Protein AF-A0A2N9MZT8-F1 (afdb_monomer_lite)

Radius of gyration: 20.24 Å; chains: 1; bounding box: 40×49×52 Å

Structure (mmCIF, N/CA/C/O backbone):
data_AF-A0A2N9MZT8-F1
#
_entry.id   AF-A0A2N9MZT8-F1
#
loop_
_atom_site.group_PDB
_atom_site.id
_atom_site.type_symbol
_atom_site.label_atom_id
_atom_site.label_alt_id
_atom_site.label_comp_id
_atom_site.label_asym_id
_atom_site.label_entity_id
_atom_site.label_seq_id
_atom_site.pdbx_PDB_ins_code
_atom_site.Cartn_x
_atom_site.Cartn_y
_atom_site.Cartn_z
_atom_site.occupancy
_atom_site.B_iso_or_equiv
_atom_site.auth_seq_id
_atom_site.auth_comp_id
_atom_site.auth_asym_id
_atom_site.auth_atom_id
_atom_site.pdbx_PDB_model_num
ATOM 1 N N . MET A 1 1 ? 9.333 13.976 14.863 1.00 65.81 1 MET A N 1
ATOM 2 C CA . MET A 1 1 ? 8.104 13.699 15.646 1.00 65.81 1 MET A CA 1
ATOM 3 C C . MET A 1 1 ? 6.977 13.109 14.802 1.00 65.81 1 MET A C 1
ATOM 5 O O . MET A 1 1 ? 6.378 12.134 15.233 1.00 65.81 1 MET A O 1
ATOM 9 N N . THR A 1 2 ? 6.711 13.620 13.595 1.00 80.38 2 THR A N 1
ATOM 10 C CA . THR A 1 2 ? 5.653 13.103 12.700 1.00 80.38 2 THR A CA 1
ATOM 11 C C . THR A 1 2 ? 5.799 11.613 12.357 1.00 80.38 2 THR A C 1
AT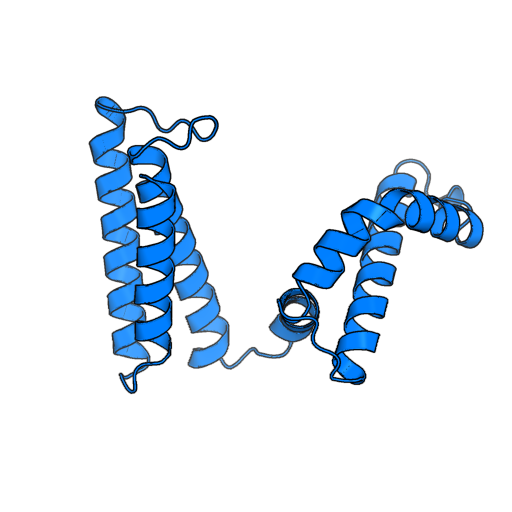OM 13 O O . THR A 1 2 ? 4.814 10.885 12.421 1.00 80.38 2 THR A O 1
ATOM 16 N N . SER A 1 3 ? 7.021 11.119 12.127 1.00 79.56 3 SER A N 1
ATOM 17 C CA . SER A 1 3 ? 7.276 9.692 11.848 1.00 79.56 3 SER A CA 1
ATOM 18 C C . SER A 1 3 ? 6.971 8.751 13.025 1.00 79.56 3 SER A C 1
ATOM 20 O O . SER A 1 3 ? 6.583 7.602 12.825 1.00 79.56 3 SER A O 1
ATOM 22 N N . THR A 1 4 ? 7.116 9.218 14.269 1.00 85.12 4 THR A N 1
ATOM 23 C CA . THR A 1 4 ? 6.782 8.419 15.461 1.00 85.12 4 THR A CA 1
ATOM 24 C C . THR A 1 4 ? 5.269 8.255 15.576 1.00 85.12 4 THR A C 1
ATOM 26 O O . THR A 1 4 ? 4.780 7.168 15.870 1.00 85.12 4 THR A O 1
ATOM 29 N N . VAL A 1 5 ? 4.525 9.324 15.275 1.00 84.56 5 VAL A N 1
ATOM 30 C CA . VAL A 1 5 ? 3.058 9.337 15.300 1.00 84.56 5 VAL A CA 1
ATOM 31 C C . VAL A 1 5 ? 2.486 8.382 14.253 1.00 84.56 5 VAL A C 1
ATOM 33 O O . VAL A 1 5 ? 1.640 7.557 14.588 1.00 84.56 5 VAL A O 1
ATOM 36 N N . THR A 1 6 ? 2.979 8.414 13.011 1.00 84.06 6 THR A N 1
ATOM 37 C CA . THR A 1 6 ? 2.520 7.479 11.965 1.00 84.06 6 THR A CA 1
ATOM 38 C C . THR A 1 6 ? 2.841 6.029 12.300 1.00 84.06 6 THR A C 1
ATOM 40 O O . THR A 1 6 ? 2.009 5.150 12.074 1.00 84.06 6 THR A O 1
ATOM 43 N N . THR A 1 7 ? 4.011 5.774 12.890 1.00 87.69 7 THR A N 1
ATOM 44 C CA . THR A 1 7 ? 4.391 4.431 13.348 1.00 87.69 7 THR A CA 1
ATOM 45 C C . THR A 1 7 ? 3.444 3.933 14.440 1.00 87.69 7 THR A C 1
ATOM 47 O O . THR A 1 7 ? 2.950 2.809 14.359 1.00 87.69 7 THR A O 1
ATOM 50 N N . LEU A 1 8 ? 3.122 4.778 15.425 1.00 88.81 8 LEU A N 1
ATOM 51 C CA . LEU A 1 8 ? 2.171 4.443 16.489 1.00 88.81 8 LEU A CA 1
ATOM 52 C C . LEU A 1 8 ? 0.769 4.164 15.941 1.00 88.81 8 LEU A C 1
ATOM 54 O O . LEU A 1 8 ? 0.177 3.146 16.299 1.00 88.81 8 LEU A O 1
ATOM 58 N N . PHE A 1 9 ? 0.267 4.999 15.026 1.00 87.00 9 PHE A N 1
ATOM 59 C CA . PHE A 1 9 ? -1.009 4.748 14.349 1.00 87.00 9 PHE A CA 1
ATOM 60 C C . PHE A 1 9 ? -1.015 3.403 13.617 1.00 87.00 9 PHE A C 1
ATOM 62 O O . PHE A 1 9 ? -1.990 2.654 13.723 1.00 87.00 9 PHE A O 1
ATOM 69 N N . GLY A 1 10 ? 0.077 3.061 12.930 1.00 88.25 10 GLY A N 1
ATOM 70 C CA . GLY A 1 10 ? 0.244 1.758 12.286 1.00 88.25 10 GLY A CA 1
ATOM 71 C C . GLY A 1 10 ? 0.178 0.600 13.284 1.00 88.25 10 GLY A C 1
ATOM 72 O O . GLY A 1 10 ? -0.582 -0.348 13.078 1.00 88.25 10 GLY A O 1
ATOM 73 N N . VAL A 1 11 ? 0.903 0.697 14.403 1.00 90.19 11 VAL A N 1
ATOM 74 C CA . VAL A 1 11 ? 0.911 -0.332 15.458 1.00 90.19 11 VAL A CA 1
ATOM 75 C C . VAL A 1 11 ? -0.468 -0.489 16.100 1.00 90.19 11 VAL A C 1
ATOM 77 O O . VAL A 1 11 ? -0.938 -1.616 16.263 1.00 90.19 11 VAL A O 1
ATOM 80 N N . TRP A 1 12 ? -1.143 0.607 16.447 1.00 89.75 12 TRP A N 1
ATOM 81 C CA . TRP A 1 12 ? -2.483 0.559 17.039 1.00 89.75 12 TRP A CA 1
ATOM 82 C C . TRP A 1 12 ? -3.506 -0.048 16.088 1.00 89.75 12 TRP A C 1
ATOM 84 O O . TRP A 1 12 ? -4.286 -0.910 16.493 1.00 89.75 12 TRP A O 1
ATOM 94 N N . THR A 1 13 ? -3.458 0.336 14.815 1.00 89.44 13 THR A N 1
ATOM 95 C CA . THR A 1 13 ? -4.352 -0.219 13.797 1.00 89.44 13 THR A CA 1
ATOM 96 C C . THR A 1 13 ? -4.070 -1.707 13.579 1.00 89.44 13 THR A C 1
ATOM 98 O O . THR A 1 13 ? -4.999 -2.511 13.547 1.00 89.44 13 THR A O 1
ATOM 101 N 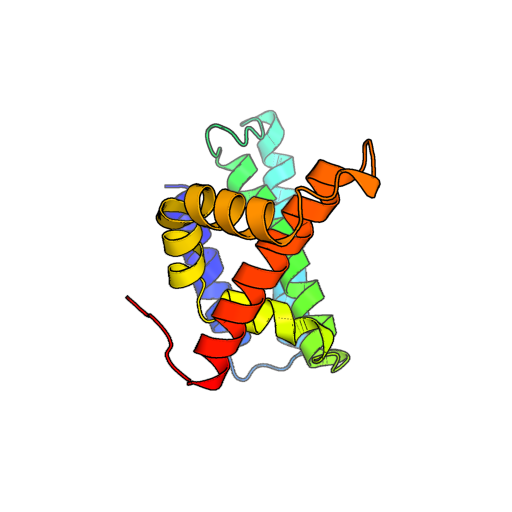N . GLY A 1 14 ? -2.798 -2.113 13.534 1.00 87.81 14 GLY A N 1
ATOM 102 C CA . GLY A 1 14 ? -2.408 -3.523 13.457 1.00 87.81 14 GLY A CA 1
ATOM 103 C C . GLY A 1 14 ? -2.898 -4.344 14.654 1.00 87.81 14 GLY A C 1
ATOM 104 O O . GLY A 1 14 ? -3.467 -5.421 14.469 1.00 87.81 14 GLY A O 1
ATOM 105 N N . ARG A 1 15 ? -2.764 -3.816 15.878 1.00 90.50 15 ARG A N 1
ATOM 106 C CA . ARG A 1 15 ? -3.305 -4.450 17.095 1.00 90.50 15 ARG A CA 1
ATOM 107 C C . ARG A 1 15 ? -4.827 -4.571 17.047 1.00 90.50 15 ARG A C 1
ATOM 109 O O . ARG A 1 15 ? -5.365 -5.611 17.420 1.00 90.50 15 ARG A O 1
ATOM 116 N N . LEU A 1 16 ? -5.524 -3.551 16.545 1.00 89.94 16 LEU A N 1
ATOM 117 C CA . LEU A 1 16 ? -6.973 -3.596 16.354 1.00 89.94 16 LEU A CA 1
ATOM 118 C C . LEU A 1 16 ? -7.377 -4.695 15.359 1.00 89.94 16 LEU A C 1
ATOM 120 O O . LEU A 1 16 ? -8.319 -5.439 15.638 1.00 89.94 16 LEU A O 1
ATOM 124 N N . LEU A 1 17 ? -6.657 -4.853 14.243 1.00 87.56 17 LEU A N 1
ATOM 125 C CA . LEU A 1 17 ? -6.918 -5.933 13.282 1.00 87.56 17 LEU A CA 1
ATOM 126 C C . LEU A 1 17 ? -6.672 -7.325 13.882 1.00 87.56 17 LEU A C 1
ATOM 128 O O . LEU A 1 17 ? -7.451 -8.236 13.600 1.00 87.56 17 LEU A O 1
ATOM 132 N N . GLN A 1 18 ? -5.649 -7.484 14.724 1.00 87.62 18 GLN A N 1
ATOM 133 C CA . GLN A 1 18 ? -5.325 -8.753 15.395 1.00 87.62 18 GLN A CA 1
ATOM 134 C C . GLN A 1 18 ? -6.248 -9.076 16.578 1.00 87.62 18 GLN A C 1
ATOM 136 O O . GLN A 1 18 ? -6.321 -10.225 17.005 1.00 87.62 18 GLN A O 1
ATOM 141 N N . SER A 1 19 ? -6.965 -8.085 17.111 1.00 89.25 19 SER A N 1
ATOM 142 C CA . SER A 1 19 ? -7.859 -8.286 18.252 1.00 89.25 19 SER A CA 1
ATOM 143 C C . SER A 1 19 ? -8.995 -9.280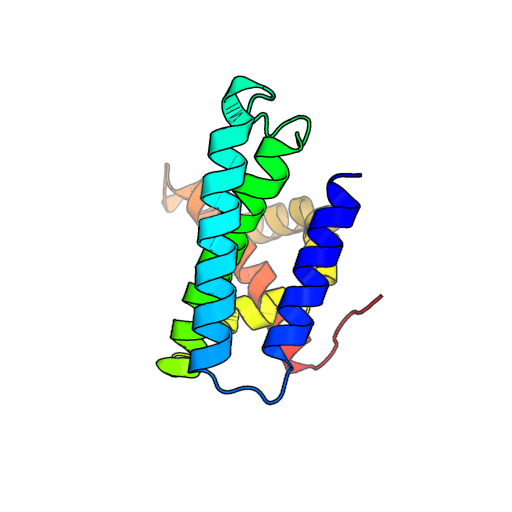 17.940 1.00 89.25 19 SER A C 1
ATOM 145 O O . SER A 1 19 ? -9.438 -9.371 16.789 1.00 89.25 19 SER A O 1
ATOM 147 N N . PRO A 1 20 ? -9.547 -9.976 18.950 1.00 86.31 20 PRO A N 1
ATOM 148 C CA . PRO A 1 20 ? -10.663 -10.913 18.772 1.00 86.31 20 PRO A CA 1
ATOM 149 C C . PRO A 1 20 ? -12.016 -10.221 18.512 1.00 86.31 20 PRO A C 1
ATOM 151 O O . PRO A 1 20 ? -13.060 -10.865 18.525 1.00 86.31 20 PRO A O 1
ATOM 154 N N . GLN A 1 21 ? -12.023 -8.903 18.286 1.00 89.75 21 GLN A N 1
ATOM 155 C CA . GLN A 1 21 ? -13.235 -8.122 18.052 1.00 89.75 21 GLN A CA 1
ATOM 156 C C . GLN A 1 21 ? -13.933 -8.507 16.740 1.00 89.75 21 GLN A C 1
ATOM 158 O O . GLN A 1 21 ? -13.308 -8.973 15.782 1.00 89.75 21 GLN A O 1
ATOM 163 N N . SER A 1 22 ? -15.241 -8.247 16.671 1.00 90.44 22 SER A N 1
ATOM 164 C CA . SER A 1 22 ? -16.037 -8.539 15.477 1.00 90.44 22 SER A CA 1
ATOM 165 C C . SER A 1 22 ? -15.559 -7.736 14.259 1.00 90.44 22 SER A C 1
ATOM 167 O O . SER A 1 22 ? -15.091 -6.598 14.372 1.00 90.44 22 SER A O 1
ATOM 169 N N . ARG A 1 23 ? -15.711 -8.313 13.058 1.00 88.06 23 ARG A N 1
ATOM 170 C CA . ARG A 1 23 ? -15.331 -7.657 11.791 1.00 88.06 23 ARG A CA 1
ATOM 171 C C . ARG A 1 23 ? -16.015 -6.294 11.629 1.00 88.06 23 ARG A C 1
ATOM 173 O O . ARG A 1 23 ? -15.369 -5.324 11.243 1.00 88.06 23 ARG A O 1
ATOM 180 N N . GLY A 1 24 ? -17.297 -6.205 11.996 1.00 88.25 24 GLY A N 1
ATOM 181 C CA . GLY A 1 24 ? -18.068 -4.960 11.949 1.00 88.25 24 GLY A CA 1
ATOM 182 C C . GLY A 1 24 ? -17.545 -3.887 12.908 1.00 88.25 24 GLY A C 1
ATOM 183 O O . GLY A 1 24 ? -17.481 -2.717 12.532 1.00 88.25 24 GLY A O 1
ATOM 184 N N . TYR A 1 25 ? -17.109 -4.272 14.113 1.00 90.62 25 TYR A N 1
ATOM 185 C CA . TYR A 1 25 ? -16.494 -3.336 15.057 1.00 90.62 25 TYR A CA 1
ATOM 186 C C . TYR A 1 25 ? -15.177 -2.775 14.509 1.00 90.62 25 TYR A C 1
ATOM 188 O O . TYR A 1 25 ? -14.999 -1.558 14.474 1.00 90.62 25 TYR A O 1
ATOM 196 N N . LYS A 1 26 ? -14.296 -3.642 13.989 1.00 91.25 26 LYS A N 1
ATOM 197 C CA . LYS A 1 26 ? -13.021 -3.230 13.373 1.00 91.25 26 LYS A CA 1
ATOM 198 C C . LYS A 1 26 ? -13.244 -2.224 12.243 1.00 91.25 26 LYS A C 1
ATOM 200 O O . LYS A 1 26 ? -12.615 -1.170 12.230 1.00 91.25 26 LYS A O 1
ATOM 205 N N . MET A 1 27 ? -14.186 -2.510 11.343 1.00 90.75 27 MET A N 1
ATOM 206 C CA . MET A 1 27 ? -14.519 -1.612 10.235 1.00 90.75 27 MET A CA 1
ATOM 207 C C . MET A 1 27 ? -15.024 -0.248 10.708 1.00 90.75 27 MET A C 1
ATOM 209 O O . MET A 1 27 ? -14.598 0.773 10.174 1.00 90.75 27 MET A O 1
ATOM 213 N N . ARG A 1 28 ? -15.909 -0.218 11.713 1.00 91.94 28 ARG A N 1
ATOM 214 C CA . ARG A 1 28 ? -16.426 1.042 12.265 1.00 91.94 28 ARG A CA 1
ATOM 215 C C . ARG A 1 28 ? -15.314 1.876 12.883 1.00 91.94 28 ARG A C 1
ATOM 217 O O . ARG A 1 28 ? -15.223 3.059 12.580 1.00 91.94 28 ARG A O 1
ATOM 224 N N . VAL A 1 29 ? -14.456 1.268 13.700 1.00 92.75 29 VAL A N 1
ATOM 225 C CA . VAL A 1 29 ? -13.357 1.989 14.355 1.00 92.75 29 VAL A CA 1
ATOM 226 C C . VAL A 1 29 ? -12.376 2.549 13.325 1.00 92.75 29 VAL A C 1
ATOM 228 O O . VAL A 1 29 ? -12.029 3.721 13.422 1.00 92.75 29 VAL A O 1
ATOM 231 N N . ILE A 1 30 ? -11.981 1.760 12.316 1.00 92.44 30 ILE A N 1
ATOM 232 C CA . ILE A 1 30 ? -11.081 2.225 11.244 1.00 92.44 30 ILE A CA 1
ATOM 233 C C . ILE A 1 30 ? -11.750 3.321 10.402 1.00 92.44 30 ILE A C 1
ATOM 235 O O . ILE A 1 30 ? -11.108 4.307 10.063 1.00 92.44 30 ILE A O 1
ATOM 239 N N . GLY A 1 31 ? -13.036 3.182 10.072 1.00 92.31 31 GLY A N 1
ATOM 240 C CA . GLY A 1 31 ? -13.763 4.187 9.293 1.00 92.31 31 GLY A CA 1
ATOM 241 C C . GLY A 1 31 ? -13.915 5.517 10.030 1.00 92.31 31 GLY A C 1
ATOM 242 O O . GLY A 1 31 ? -13.639 6.571 9.460 1.00 92.31 31 GLY A O 1
ATOM 243 N N . ILE A 1 32 ? -14.296 5.474 11.310 1.00 93.31 32 ILE A N 1
ATOM 244 C CA . ILE A 1 32 ? -14.432 6.674 12.147 1.00 93.31 32 ILE A CA 1
ATOM 245 C C . ILE A 1 32 ? -13.070 7.347 12.332 1.00 93.31 32 ILE A C 1
ATOM 247 O O . ILE A 1 32 ? -12.972 8.561 12.162 1.00 93.31 32 ILE A O 1
ATOM 251 N N . SER A 1 33 ? -12.015 6.582 12.634 1.00 92.06 33 SER A N 1
ATOM 252 C CA . SER A 1 33 ? -10.673 7.147 12.800 1.00 92.06 33 SER A CA 1
ATOM 253 C C . SER A 1 33 ? -10.134 7.738 11.497 1.00 92.06 33 SER A C 1
ATOM 255 O O . SER A 1 33 ? -9.540 8.813 11.524 1.00 92.06 33 SER A O 1
ATOM 257 N N . ALA A 1 34 ? -10.409 7.112 10.349 1.00 91.88 34 ALA A N 1
ATOM 258 C CA .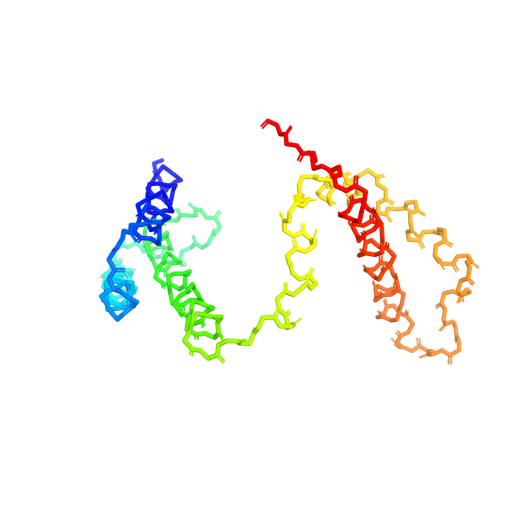 ALA A 1 34 ? -10.022 7.633 9.045 1.00 91.88 34 ALA A CA 1
ATOM 259 C C . ALA A 1 34 ? -10.677 8.989 8.742 1.00 91.88 34 ALA A C 1
ATOM 261 O O . ALA A 1 34 ? -9.984 9.942 8.381 1.00 91.88 34 ALA A O 1
ATOM 262 N N . ILE A 1 35 ? -11.996 9.094 8.938 1.00 93.56 35 ILE A N 1
ATOM 263 C CA . ILE A 1 35 ? -12.742 10.344 8.733 1.00 93.56 35 ILE A CA 1
ATOM 264 C C . ILE A 1 35 ? -12.267 11.411 9.721 1.00 93.56 35 ILE A C 1
ATOM 266 O O . ILE A 1 35 ? -12.007 12.541 9.312 1.00 93.56 35 ILE A O 1
ATOM 270 N N . ALA A 1 36 ? -12.084 11.056 10.996 1.00 92.56 36 ALA A N 1
ATOM 271 C CA . ALA A 1 36 ? -11.575 11.978 12.007 1.00 92.56 36 ALA A CA 1
ATOM 272 C C . ALA A 1 36 ? -10.195 12.534 11.619 1.00 92.56 36 ALA A C 1
ATOM 274 O O . ALA A 1 36 ? -9.993 13.746 11.661 1.00 92.56 36 ALA A O 1
ATOM 275 N N . CYS A 1 37 ? -9.267 11.686 11.164 1.00 90.00 37 CYS A N 1
ATOM 276 C CA . CYS A 1 37 ? -7.960 12.128 10.679 1.00 90.00 37 CYS A CA 1
ATOM 277 C C . CYS A 1 37 ? -8.069 13.033 9.442 1.00 90.00 37 CYS A C 1
ATOM 279 O O . CYS A 1 37 ? -7.374 14.043 9.371 1.00 90.00 37 CYS A O 1
ATOM 281 N N . LEU A 1 38 ? -8.945 12.734 8.481 1.00 90.69 38 LEU A N 1
ATOM 282 C CA . LEU A 1 38 ? -9.123 13.594 7.304 1.00 90.69 38 LEU A CA 1
ATOM 283 C C . LEU A 1 38 ? -9.671 14.974 7.674 1.00 90.69 38 LEU A C 1
ATOM 285 O O . LEU A 1 38 ? -9.129 15.984 7.227 1.00 90.69 38 LEU A O 1
ATOM 289 N N . VAL A 1 39 ? -10.701 15.018 8.521 1.00 91.38 39 VAL A N 1
ATOM 290 C CA . VAL A 1 39 ? -11.325 16.265 8.979 1.00 91.38 39 VAL A CA 1
ATOM 291 C C . VAL A 1 39 ? -10.325 17.094 9.779 1.00 91.38 39 VAL A C 1
ATOM 293 O O . VAL A 1 39 ? -10.121 18.264 9.472 1.00 91.38 39 VAL A O 1
ATOM 296 N N . VAL A 1 40 ? -9.635 16.490 10.750 1.00 88.69 40 VAL A N 1
ATOM 297 C CA . VAL A 1 40 ? -8.625 17.187 11.561 1.00 88.69 40 VAL A CA 1
ATOM 298 C C . VAL A 1 40 ? -7.458 17.666 10.694 1.00 88.69 40 VAL A C 1
ATOM 300 O O . VAL A 1 40 ? -7.033 18.811 10.820 1.00 88.69 40 VAL A O 1
ATOM 303 N N . GLY A 1 41 ? -6.967 16.839 9.767 1.00 85.06 41 GLY A N 1
ATOM 304 C CA . GLY A 1 41 ? -5.902 17.227 8.840 1.00 85.06 41 GLY A CA 1
ATOM 305 C C . GLY A 1 41 ? -6.293 18.407 7.944 1.00 85.06 41 GLY A C 1
ATOM 306 O O . GLY A 1 41 ? -5.467 19.284 7.693 1.00 85.06 41 GLY A O 1
ATOM 307 N N . PHE A 1 42 ? -7.556 18.463 7.516 1.00 85.44 42 PHE A N 1
ATOM 308 C CA . PHE A 1 42 ? -8.093 19.572 6.731 1.00 85.44 42 PHE A CA 1
ATOM 309 C C . PHE A 1 42 ? -8.321 20.835 7.575 1.00 85.44 42 PHE A C 1
ATOM 311 O O . PHE A 1 42 ? -7.992 21.928 7.128 1.00 85.44 42 PHE A O 1
ATOM 318 N N . LEU A 1 43 ? -8.803 20.710 8.815 1.00 87.25 43 LEU A N 1
ATOM 319 C CA . LEU A 1 43 ? -8.991 21.851 9.722 1.00 87.25 43 LEU A CA 1
ATOM 320 C C . LEU A 1 43 ? -7.672 22.517 10.132 1.00 87.25 43 LEU A C 1
ATOM 322 O O . LEU A 1 43 ? -7.662 23.712 10.403 1.00 87.25 43 LEU A O 1
ATOM 326 N N . ILE A 1 44 ? -6.569 21.765 10.182 1.00 84.81 44 ILE A N 1
ATOM 327 C CA . ILE A 1 44 ? -5.238 22.300 10.518 1.00 84.81 44 ILE A CA 1
ATOM 328 C C . ILE A 1 44 ? -4.559 22.929 9.282 1.00 84.81 44 ILE A C 1
ATOM 330 O O . ILE A 1 44 ? -3.626 23.719 9.430 1.00 84.81 44 ILE A O 1
ATOM 334 N N . HIS A 1 45 ? -5.060 22.670 8.064 1.00 81.12 45 HIS A N 1
ATOM 335 C CA . HIS A 1 45 ? -4.533 23.239 6.814 1.00 81.12 45 HIS A CA 1
ATOM 336 C C . HIS A 1 45 ? -4.317 24.770 6.837 1.00 81.12 45 HIS A C 1
ATOM 338 O O . HIS A 1 45 ? -3.274 25.205 6.348 1.00 81.12 45 HIS A O 1
ATOM 344 N N . PRO A 1 46 ? -5.219 25.600 7.406 1.00 79.19 46 PRO A N 1
ATOM 345 C CA . PRO A 1 46 ? -5.041 27.053 7.452 1.00 79.19 46 PRO A CA 1
ATOM 346 C C . PRO A 1 46 ? -3.852 27.505 8.311 1.00 79.19 46 PRO A C 1
ATOM 348 O O . PRO A 1 46 ? -3.251 28.532 8.020 1.00 79.19 46 PRO A O 1
ATOM 351 N N . TRP A 1 47 ? -3.502 26.746 9.356 1.00 81.19 47 TRP A N 1
ATOM 352 C CA . TRP A 1 47 ? -2.372 27.057 10.242 1.00 81.19 47 TRP A CA 1
ATOM 353 C C . TRP A 1 47 ? -1.062 26.443 9.765 1.00 81.19 47 TRP A C 1
ATOM 355 O O . TRP A 1 47 ? 0.010 27.011 9.969 1.00 81.19 47 TRP A O 1
ATOM 365 N N . ASN A 1 48 ? -1.133 25.257 9.166 1.00 80.00 48 ASN A N 1
ATOM 366 C CA . ASN A 1 48 ? 0.030 24.551 8.668 1.00 80.00 48 ASN A CA 1
ATOM 367 C C . ASN A 1 48 ? -0.305 23.927 7.304 1.00 80.00 48 ASN A C 1
ATOM 369 O O . ASN A 1 48 ? -1.083 22.964 7.255 1.00 80.00 48 ASN A O 1
ATOM 373 N N . PRO A 1 49 ? 0.270 24.453 6.206 1.00 81.31 49 PRO A N 1
ATOM 374 C CA . PRO A 1 49 ? -0.051 23.992 4.867 1.00 81.31 49 PRO A CA 1
ATOM 375 C C . PRO A 1 49 ? 0.327 22.520 4.684 1.00 81.31 49 PRO A C 1
ATOM 377 O O . PRO A 1 49 ? 1.313 22.002 5.223 1.00 81.31 49 PRO A O 1
ATOM 380 N N . ILE A 1 50 ? -0.475 21.820 3.885 1.00 81.06 50 ILE A N 1
ATOM 381 C CA . ILE A 1 50 ? -0.247 20.409 3.571 1.00 81.06 50 ILE A CA 1
ATOM 382 C C . ILE A 1 50 ? 0.897 20.327 2.553 1.00 81.06 50 ILE A C 1
ATOM 384 O O . ILE A 1 50 ? 0.694 20.372 1.342 1.00 81.06 50 ILE A O 1
ATOM 388 N N . ILE A 1 51 ? 2.129 20.211 3.055 1.00 82.56 51 ILE A N 1
ATOM 389 C CA . ILE A 1 51 ? 3.332 20.093 2.229 1.00 82.56 51 ILE A CA 1
ATOM 390 C C . ILE A 1 51 ? 3.925 18.698 2.411 1.00 82.56 51 ILE A C 1
ATOM 392 O O . ILE A 1 51 ? 4.547 18.383 3.428 1.00 82.56 51 ILE A O 1
ATOM 396 N N . LYS A 1 52 ? 3.790 17.871 1.367 1.00 76.62 52 LYS A N 1
ATOM 397 C CA . LYS A 1 52 ? 4.356 16.513 1.313 1.00 76.62 52 LYS A CA 1
ATOM 398 C C . LYS A 1 52 ? 5.878 16.507 1.490 1.00 76.62 52 LYS A C 1
ATOM 400 O O . LYS A 1 52 ? 6.418 15.591 2.094 1.00 76.62 52 LYS A O 1
ATOM 405 N N . ARG A 1 53 ? 6.572 17.529 0.976 1.00 79.00 53 ARG A N 1
ATOM 406 C CA . ARG A 1 53 ? 8.044 17.578 0.922 1.00 79.00 53 ARG A CA 1
ATOM 407 C C . ARG A 1 53 ? 8.713 17.652 2.296 1.00 79.00 53 ARG A C 1
ATOM 409 O O . ARG A 1 53 ? 9.785 17.093 2.468 1.00 79.00 53 ARG A O 1
ATOM 416 N N . ILE A 1 54 ? 8.077 18.328 3.251 1.00 80.69 54 ILE A N 1
ATOM 417 C CA . ILE A 1 54 ? 8.592 18.510 4.618 1.00 80.69 54 ILE A CA 1
ATOM 418 C C . ILE A 1 54 ? 7.803 17.693 5.651 1.00 80.69 54 ILE A C 1
ATOM 420 O O . ILE A 1 54 ? 7.998 17.880 6.847 1.00 80.69 54 ILE A O 1
ATOM 424 N N . CYS A 1 55 ? 6.909 16.800 5.202 1.00 77.06 55 CYS A N 1
ATOM 425 C CA . CYS A 1 55 ? 6.054 15.967 6.051 1.00 77.06 55 CYS A CA 1
ATOM 426 C C . CYS A 1 55 ? 5.438 16.747 7.227 1.00 77.06 55 CYS A C 1
ATOM 428 O O . CYS A 1 55 ? 5.636 16.382 8.390 1.00 77.06 55 CYS A O 1
ATOM 430 N N . THR A 1 56 ? 4.713 17.834 6.928 1.00 83.94 56 THR A N 1
ATOM 431 C CA . THR A 1 56 ? 4.076 18.660 7.968 1.00 83.94 56 THR A CA 1
ATOM 432 C C . THR A 1 56 ? 3.091 17.856 8.814 1.00 83.94 56 THR A C 1
ATOM 434 O O . THR A 1 56 ? 2.605 16.797 8.405 1.00 83.94 56 THR A O 1
ATOM 437 N N . THR A 1 57 ? 2.777 18.344 10.015 1.00 84.56 57 THR A N 1
ATOM 438 C CA . THR A 1 57 ? 1.823 17.685 10.920 1.00 84.56 57 THR A CA 1
ATOM 439 C C . THR A 1 57 ? 0.447 17.534 10.267 1.00 84.56 57 THR A C 1
ATOM 441 O O . THR A 1 57 ? -0.106 16.434 10.292 1.00 84.56 57 THR A O 1
ATOM 444 N N . SER A 1 58 ? -0.044 18.568 9.572 1.00 84.25 58 SER A N 1
ATOM 445 C CA . SER A 1 58 ? -1.282 18.515 8.777 1.00 84.25 58 SER A CA 1
ATOM 446 C C . SER A 1 58 ? -1.229 17.441 7.697 1.00 84.25 58 SER A C 1
ATOM 448 O O . SER A 1 58 ? -2.141 16.623 7.597 1.00 84.25 58 SER A O 1
ATOM 450 N N . PHE A 1 59 ? -0.138 17.388 6.920 1.00 85.81 59 PHE A N 1
ATOM 451 C CA . PHE A 1 59 ? 0.038 16.366 5.886 1.00 85.81 59 PHE A CA 1
ATOM 452 C C . PHE A 1 59 ? 0.093 14.956 6.481 1.00 85.81 59 PHE A C 1
ATOM 454 O O . PHE A 1 59 ? -0.489 14.028 5.928 1.00 85.81 59 PHE A O 1
ATOM 461 N N . THR A 1 60 ? 0.759 14.791 7.621 1.00 86.69 60 THR A N 1
ATOM 462 C CA . THR A 1 60 ? 0.915 13.499 8.296 1.00 86.69 60 THR A CA 1
ATOM 463 C C . THR A 1 60 ? -0.440 12.942 8.733 1.00 86.69 60 THR A C 1
ATOM 465 O O . THR A 1 60 ? -0.756 11.785 8.449 1.00 86.69 60 THR A O 1
ATOM 468 N N . ILE A 1 61 ? -1.267 13.771 9.375 1.00 87.00 61 ILE A N 1
ATOM 469 C CA . ILE A 1 61 ? -2.606 13.383 9.840 1.00 87.00 61 ILE A CA 1
ATOM 470 C C . ILE A 1 61 ? -3.529 13.120 8.642 1.00 87.00 61 ILE A C 1
ATOM 472 O O . ILE A 1 61 ? -4.191 12.083 8.588 1.00 87.00 61 ILE A O 1
ATOM 476 N N . PHE A 1 62 ? -3.509 14.005 7.644 1.00 88.19 62 PHE A N 1
ATOM 477 C CA . PHE A 1 62 ? -4.318 13.857 6.436 1.00 88.19 62 PHE A CA 1
ATOM 478 C C . PHE A 1 62 ? -3.962 12.581 5.652 1.00 88.19 62 PHE A C 1
ATOM 480 O O . PHE A 1 62 ? -4.841 11.806 5.278 1.00 88.19 62 PHE A O 1
ATOM 487 N N . SER A 1 63 ? -2.667 12.308 5.466 1.00 89.62 63 SER A N 1
ATOM 488 C CA . SER A 1 63 ? -2.166 11.088 4.820 1.00 89.62 63 SER A CA 1
ATOM 489 C C . SER A 1 63 ? -2.549 9.831 5.608 1.00 89.62 63 SER A C 1
ATOM 491 O O . SER A 1 63 ? -2.986 8.842 5.022 1.00 89.62 63 SER A O 1
ATOM 493 N N . THR A 1 64 ? -2.479 9.881 6.943 1.00 89.50 64 THR A N 1
ATOM 494 C CA . THR A 1 64 ? -2.901 8.762 7.805 1.00 89.50 64 THR A CA 1
ATOM 495 C C . THR A 1 64 ? -4.380 8.424 7.603 1.00 89.50 64 THR A C 1
ATOM 497 O O . THR A 1 64 ? -4.724 7.248 7.504 1.00 89.50 64 THR A O 1
ATOM 500 N N . GLY A 1 65 ? -5.249 9.430 7.458 1.00 90.06 65 GLY A N 1
ATOM 501 C CA . GLY A 1 65 ? -6.665 9.217 7.147 1.00 90.06 65 GLY A CA 1
ATOM 502 C C . GLY A 1 65 ? -6.885 8.466 5.828 1.00 90.06 65 GLY A C 1
ATOM 503 O O . GLY A 1 65 ? -7.637 7.492 5.787 1.00 90.06 65 GLY A O 1
ATOM 504 N N . TRP A 1 66 ? -6.163 8.841 4.769 1.00 92.00 66 TRP A N 1
ATOM 505 C CA . TRP A 1 66 ? -6.203 8.126 3.485 1.00 92.00 66 TRP A CA 1
ATOM 506 C C . TRP A 1 66 ? -5.689 6.688 3.578 1.00 92.00 66 TRP A C 1
ATOM 508 O O . TRP A 1 66 ? -6.291 5.779 3.004 1.00 92.00 66 TRP A O 1
ATOM 518 N N . VAL A 1 67 ? -4.608 6.463 4.327 1.00 92.00 67 VAL A N 1
ATOM 519 C CA . VAL A 1 67 ? -4.060 5.118 4.556 1.00 92.00 67 VAL A CA 1
ATOM 520 C C . VAL A 1 67 ? -5.067 4.237 5.301 1.00 92.00 67 VAL A C 1
ATOM 522 O O . VAL A 1 67 ? -5.261 3.082 4.924 1.00 92.00 67 VAL A O 1
ATOM 525 N N . LEU A 1 68 ? -5.761 4.776 6.309 1.00 91.94 68 LEU A N 1
ATOM 526 C CA . LEU A 1 68 ? -6.809 4.054 7.036 1.00 91.94 68 LEU A CA 1
ATOM 527 C C . LEU A 1 68 ? -8.021 3.736 6.148 1.00 91.94 68 LEU A C 1
ATOM 529 O O . LEU A 1 68 ? -8.551 2.629 6.236 1.00 91.94 68 LEU A O 1
ATOM 533 N N . LEU A 1 69 ? -8.428 4.645 5.253 1.00 92.94 69 LEU A N 1
ATOM 534 C CA . LEU A 1 69 ? -9.479 4.361 4.265 1.00 92.94 69 LEU A CA 1
ATOM 535 C C . LEU A 1 69 ? -9.074 3.247 3.294 1.00 92.94 69 LEU A C 1
ATOM 537 O O . LEU A 1 69 ? -9.871 2.343 3.038 1.00 92.94 69 LEU A O 1
ATOM 541 N N . MET A 1 70 ? -7.844 3.276 2.772 1.00 92.31 70 MET A N 1
ATOM 542 C CA . MET A 1 70 ? -7.341 2.198 1.912 1.00 92.31 70 MET A CA 1
ATOM 543 C C . MET A 1 70 ? -7.294 0.866 2.663 1.00 92.31 70 MET A C 1
ATOM 545 O O . MET A 1 70 ? -7.726 -0.156 2.130 1.00 92.31 70 MET A O 1
ATOM 549 N N . LEU A 1 71 ? -6.836 0.874 3.918 1.00 91.69 71 LEU A N 1
ATOM 550 C CA . LEU A 1 71 ? -6.837 -0.318 4.761 1.00 91.69 71 LEU A CA 1
ATOM 551 C C . LEU A 1 71 ? -8.257 -0.845 4.989 1.00 91.69 71 LEU A C 1
ATOM 553 O O . LEU A 1 71 ? -8.471 -2.050 4.891 1.00 91.69 71 LEU A O 1
ATOM 557 N N . LEU A 1 72 ? -9.229 0.033 5.250 1.00 92.62 72 LEU A N 1
ATOM 558 C CA . LEU A 1 72 ? -10.635 -0.341 5.395 1.00 92.62 72 LEU A CA 1
ATOM 559 C C . LEU A 1 72 ? -11.180 -0.984 4.115 1.00 92.62 72 LEU A C 1
ATOM 561 O O . LEU A 1 72 ? -11.868 -2.003 4.191 1.00 92.62 72 LEU A O 1
ATOM 565 N N . ALA A 1 73 ? -10.851 -0.423 2.949 1.00 91.69 73 ALA A N 1
ATOM 566 C CA . ALA A 1 73 ? -11.255 -0.969 1.659 1.00 91.69 73 ALA A CA 1
ATOM 567 C C . ALA A 1 73 ? -10.660 -2.367 1.429 1.00 91.69 73 ALA A C 1
ATOM 569 O O . ALA A 1 73 ? -11.395 -3.297 1.087 1.00 91.69 73 ALA A O 1
ATOM 570 N N . PHE A 1 74 ? -9.360 -2.553 1.682 1.00 89.50 74 PHE A N 1
ATOM 571 C CA . PHE A 1 74 ? -8.722 -3.866 1.571 1.00 89.50 74 PHE A CA 1
ATOM 572 C C . PHE A 1 74 ? -9.279 -4.865 2.583 1.00 89.50 74 PHE A C 1
ATOM 574 O O . PHE A 1 74 ? -9.592 -5.995 2.209 1.00 89.50 74 PHE A O 1
ATOM 581 N N . PHE A 1 75 ? -9.477 -4.447 3.833 1.00 89.31 75 PHE A N 1
ATOM 582 C CA . PHE A 1 75 ? -10.089 -5.281 4.862 1.00 89.31 75 PHE A CA 1
ATOM 583 C C . PHE A 1 75 ? -11.484 -5.739 4.428 1.00 89.31 75 PHE A C 1
ATOM 585 O O . PHE A 1 75 ? -11.795 -6.922 4.500 1.00 89.31 75 PHE A O 1
ATOM 592 N N . TRP A 1 76 ? -12.311 -4.843 3.891 1.00 89.88 76 TRP A N 1
ATOM 593 C CA . TRP A 1 76 ? -13.643 -5.200 3.407 1.00 89.88 76 TRP A CA 1
ATOM 594 C C . TRP A 1 76 ? -13.612 -6.173 2.215 1.00 89.88 76 TRP A C 1
ATOM 596 O O . TRP A 1 76 ? -14.349 -7.162 2.200 1.00 89.88 76 TRP A O 1
ATOM 606 N N . ILE A 1 77 ? -12.742 -5.945 1.229 1.00 89.38 77 ILE A N 1
ATOM 607 C CA . ILE A 1 77 ? -12.628 -6.813 0.044 1.00 89.38 77 ILE A CA 1
ATOM 608 C C . ILE A 1 77 ? -12.160 -8.226 0.429 1.00 89.38 77 ILE A C 1
ATOM 610 O O . ILE A 1 77 ? -12.693 -9.213 -0.086 1.00 89.38 77 ILE A O 1
ATOM 614 N N . VAL A 1 78 ? -11.194 -8.328 1.342 1.00 87.81 78 VAL A N 1
ATOM 615 C CA . VAL A 1 78 ? -10.581 -9.604 1.731 1.00 87.81 78 VAL A CA 1
ATOM 616 C C . VAL A 1 78 ? -11.427 -10.343 2.769 1.00 87.81 78 VAL A C 1
ATOM 618 O O . VAL A 1 78 ? -11.766 -11.503 2.555 1.00 87.81 78 VAL A O 1
ATOM 621 N N . GLU A 1 79 ? -11.812 -9.688 3.867 1.00 86.06 79 GLU A N 1
ATOM 622 C CA . GLU A 1 79 ? -12.443 -10.339 5.032 1.00 86.06 79 GLU A CA 1
ATOM 623 C C . GLU A 1 79 ? -13.968 -10.431 4.940 1.00 86.06 79 GLU A C 1
ATOM 625 O O . GLU A 1 79 ? -14.575 -11.342 5.511 1.00 86.06 79 GLU A O 1
ATOM 630 N N . VAL A 1 80 ? -14.613 -9.475 4.263 1.00 84.25 80 VAL A N 1
ATOM 631 C CA . VAL A 1 80 ? -16.080 -9.455 4.135 1.00 84.25 80 VAL A CA 1
ATOM 632 C C . VAL A 1 80 ? -16.516 -10.091 2.827 1.00 84.25 80 VAL A C 1
ATOM 634 O O . VAL A 1 80 ? -17.392 -10.951 2.840 1.00 84.25 80 VAL A O 1
ATOM 637 N N . LYS A 1 81 ? -15.900 -9.712 1.701 1.00 86.44 81 LYS A N 1
ATOM 638 C CA . LYS A 1 81 ? -16.249 -10.295 0.398 1.00 86.44 81 LYS A CA 1
ATOM 639 C C . LYS A 1 81 ? -15.492 -11.586 0.056 1.00 86.44 81 LYS A C 1
ATOM 641 O O . LYS A 1 81 ? -15.880 -12.259 -0.892 1.00 86.44 81 LYS A O 1
ATOM 646 N N . GLY A 1 82 ? -14.424 -11.933 0.778 1.00 84.50 82 GLY A N 1
ATOM 647 C CA . GLY A 1 82 ? -13.677 -13.178 0.552 1.00 84.50 82 GLY A CA 1
ATOM 648 C C . GLY A 1 82 ? -12.842 -13.215 -0.736 1.00 84.50 82 GLY A C 1
ATOM 649 O O . GLY A 1 82 ? -12.383 -14.287 -1.133 1.00 84.50 82 GLY A O 1
ATOM 650 N N . TYR A 1 83 ? -12.619 -12.082 -1.415 1.00 85.31 83 TYR A N 1
ATOM 651 C CA . TYR A 1 83 ? -11.842 -12.041 -2.662 1.00 85.31 83 TYR A CA 1
ATOM 652 C C . TYR A 1 83 ? -10.334 -12.049 -2.384 1.00 85.31 83 TYR A C 1
ATOM 654 O O . TYR A 1 83 ? -9.662 -11.023 -2.435 1.00 85.31 83 TYR A O 1
ATOM 662 N N . THR A 1 84 ? -9.779 -13.233 -2.135 1.00 79.44 84 THR A N 1
ATOM 663 C CA . THR A 1 84 ? -8.350 -13.421 -1.817 1.00 79.44 84 THR A CA 1
ATOM 664 C C . THR A 1 84 ? -7.468 -13.702 -3.039 1.00 79.44 84 THR A C 1
ATOM 666 O O . THR A 1 84 ? -6.247 -13.578 -2.977 1.00 79.44 84 THR A O 1
ATOM 669 N N . ARG A 1 85 ? -8.050 -14.059 -4.193 1.00 78.88 85 ARG A N 1
ATOM 670 C CA . ARG A 1 85 ? -7.262 -14.397 -5.399 1.00 78.88 85 ARG A CA 1
ATOM 671 C C . ARG A 1 85 ? -6.470 -13.204 -5.943 1.00 78.88 85 ARG A C 1
ATOM 673 O O . ARG A 1 85 ? -5.323 -13.367 -6.341 1.00 78.88 85 ARG A O 1
ATOM 680 N N . TRP A 1 86 ? -7.045 -12.002 -5.893 1.00 81.88 86 TRP A N 1
ATOM 681 C CA . TRP A 1 86 ? -6.395 -10.769 -6.358 1.00 81.88 86 TRP A CA 1
ATOM 682 C C . TRP A 1 86 ? -5.272 -10.295 -5.434 1.00 81.88 86 TRP A C 1
ATOM 684 O O . TRP A 1 86 ? -4.361 -9.603 -5.879 1.00 81.88 86 TRP A O 1
ATOM 694 N N . THR A 1 87 ? -5.293 -10.689 -4.156 1.00 82.31 87 THR A N 1
ATOM 695 C CA . THR A 1 87 ? -4.237 -10.315 -3.209 1.00 82.31 87 THR A CA 1
ATOM 696 C C . THR A 1 87 ? -2.979 -11.157 -3.369 1.00 82.31 87 THR A C 1
ATOM 698 O O . THR A 1 87 ? -1.939 -10.773 -2.851 1.00 82.31 87 THR A O 1
ATOM 701 N N . PHE A 1 88 ? -3.034 -12.278 -4.097 1.00 81.12 88 PHE A N 1
ATOM 702 C CA . PHE A 1 88 ? -1.899 -13.185 -4.265 1.00 81.12 88 PHE A CA 1
ATOM 703 C C . PHE A 1 88 ? -0.618 -12.504 -4.788 1.00 81.12 88 PHE A C 1
ATOM 705 O O . PHE A 1 88 ? 0.405 -12.602 -4.108 1.00 81.12 88 PHE A O 1
ATOM 712 N N . PRO A 1 89 ? -0.624 -11.770 -5.921 1.00 81.38 89 PRO A N 1
ATOM 713 C CA . PRO A 1 89 ? 0.587 -11.111 -6.407 1.00 81.38 89 PRO A CA 1
ATOM 714 C C . PRO A 1 89 ? 1.125 -10.056 -5.432 1.00 81.38 89 PRO A C 1
ATOM 716 O O . PRO A 1 89 ? 2.339 -9.970 -5.254 1.00 81.38 89 PRO A O 1
ATOM 719 N N . LEU A 1 90 ? 0.243 -9.307 -4.760 1.00 83.50 90 LEU A N 1
ATOM 720 C CA . LEU A 1 90 ? 0.635 -8.316 -3.752 1.00 83.50 90 LEU A CA 1
ATOM 721 C C . LEU A 1 90 ? 1.239 -8.982 -2.511 1.00 83.50 90 LEU A C 1
ATOM 723 O O . LEU A 1 90 ? 2.187 -8.459 -1.936 1.00 83.50 90 LEU A O 1
ATOM 727 N N . LEU A 1 91 ? 0.719 -10.142 -2.110 1.00 82.88 91 LEU A N 1
ATOM 728 C CA . LEU A 1 91 ? 1.183 -10.885 -0.943 1.00 82.88 91 LEU A CA 1
ATOM 729 C C . LEU A 1 91 ? 2.562 -11.508 -1.190 1.00 82.88 91 LEU A C 1
ATOM 731 O O . LEU A 1 91 ? 3.403 -11.488 -0.297 1.00 82.88 91 LEU A O 1
ATOM 735 N N . VAL A 1 92 ? 2.824 -11.990 -2.409 1.00 84.06 92 VAL A N 1
ATOM 736 C CA . VAL A 1 92 ? 4.143 -12.499 -2.827 1.00 84.06 92 VAL A CA 1
ATOM 737 C C . VAL A 1 92 ? 5.213 -11.406 -2.752 1.00 84.06 92 VAL A C 1
ATOM 739 O O . VAL A 1 92 ? 6.287 -11.638 -2.196 1.00 84.06 92 VAL A O 1
ATOM 742 N N . ILE A 1 93 ? 4.905 -10.215 -3.277 1.00 84.50 93 ILE A N 1
ATOM 743 C CA . ILE A 1 93 ? 5.782 -9.036 -3.216 1.00 84.50 93 ILE A CA 1
ATOM 744 C C . ILE A 1 93 ? 5.950 -8.578 -1.761 1.00 84.50 93 ILE A C 1
ATOM 746 O O . ILE A 1 93 ? 7.067 -8.391 -1.289 1.00 84.50 93 ILE A O 1
ATOM 750 N N . GLY A 1 94 ? 4.842 -8.429 -1.033 1.00 81.62 94 GLY A N 1
ATOM 751 C CA . GLY A 1 94 ? 4.828 -7.891 0.326 1.00 81.62 94 GLY A CA 1
ATOM 752 C C . GLY A 1 94 ? 5.542 -8.777 1.345 1.00 81.62 94 GLY A C 1
ATOM 753 O O . GLY A 1 94 ? 6.215 -8.259 2.232 1.00 81.62 94 GLY A O 1
ATOM 754 N N . ALA A 1 95 ? 5.458 -10.102 1.201 1.00 82.75 95 ALA A N 1
ATOM 755 C CA . ALA A 1 95 ? 6.154 -11.040 2.081 1.00 82.75 95 ALA A CA 1
ATOM 756 C C . ALA A 1 95 ? 7.687 -10.968 1.954 1.00 82.75 95 ALA A C 1
ATOM 758 O O . ALA A 1 95 ? 8.385 -11.376 2.879 1.00 82.75 95 ALA A O 1
ATOM 759 N N . ASN A 1 96 ? 8.198 -10.452 0.831 1.00 86.19 96 ASN A N 1
ATOM 760 C CA . ASN A 1 96 ? 9.623 -10.317 0.528 1.00 86.19 96 ASN A CA 1
ATOM 761 C C . ASN A 1 96 ? 9.973 -8.875 0.133 1.00 86.19 96 ASN A C 1
ATOM 763 O O . ASN A 1 96 ? 10.757 -8.634 -0.785 1.00 86.19 96 ASN A O 1
ATOM 767 N N . SER A 1 97 ? 9.381 -7.905 0.831 1.00 82.94 97 SER A N 1
ATOM 768 C CA . SER A 1 97 ? 9.541 -6.478 0.536 1.00 82.94 97 SER A CA 1
ATOM 769 C C . SER A 1 97 ? 11.000 -6.012 0.605 1.00 82.94 97 SER A C 1
ATOM 771 O O . SER A 1 97 ? 11.442 -5.279 -0.276 1.00 82.94 97 SER A O 1
ATOM 773 N N . ILE A 1 98 ? 11.768 -6.492 1.590 1.00 83.25 98 ILE A N 1
ATOM 774 C CA . ILE A 1 98 ? 13.204 -6.187 1.733 1.00 83.25 98 ILE A CA 1
ATOM 775 C C . ILE A 1 98 ? 13.994 -6.715 0.532 1.00 83.25 98 ILE A C 1
ATOM 777 O O . ILE A 1 98 ? 14.819 -6.001 -0.026 1.00 83.25 98 ILE A O 1
ATOM 781 N N . PHE A 1 99 ? 13.709 -7.946 0.098 1.00 85.12 99 PHE A N 1
ATOM 782 C CA . PHE A 1 99 ? 14.378 -8.545 -1.055 1.00 85.12 99 PHE A CA 1
ATOM 783 C C . PHE A 1 99 ? 14.150 -7.724 -2.323 1.00 85.12 99 PHE A C 1
ATOM 785 O O . PHE A 1 99 ? 15.104 -7.429 -3.035 1.00 85.12 99 PHE A O 1
ATOM 792 N N . ILE A 1 100 ? 12.899 -7.334 -2.588 1.00 83.88 100 ILE A N 1
ATOM 793 C CA . ILE A 1 100 ? 12.556 -6.510 -3.754 1.00 83.88 100 ILE A CA 1
ATOM 794 C C . ILE A 1 100 ? 13.267 -5.168 -3.700 1.00 83.88 100 ILE A C 1
ATOM 796 O O . ILE A 1 100 ? 13.819 -4.756 -4.715 1.00 83.88 100 ILE A O 1
ATOM 800 N N . TYR A 1 101 ? 13.281 -4.520 -2.535 1.00 85.19 101 TYR A N 1
ATOM 801 C CA . TYR A 1 101 ? 13.963 -3.245 -2.350 1.00 85.19 101 TYR A CA 1
ATOM 802 C C . TYR A 1 101 ? 15.463 -3.364 -2.669 1.00 85.19 101 TYR A C 1
ATOM 804 O O . TYR A 1 101 ? 15.977 -2.645 -3.524 1.00 85.19 101 TYR A O 1
ATOM 812 N N . SER A 1 102 ? 16.154 -4.338 -2.067 1.00 84.50 102 SER A N 1
ATOM 813 C CA . SER A 1 102 ? 17.580 -4.570 -2.327 1.00 84.50 102 SER A CA 1
ATOM 814 C C . SER A 1 102 ? 17.859 -4.969 -3.780 1.00 84.50 102 SER A C 1
ATOM 816 O O . SER A 1 102 ? 18.863 -4.557 -4.360 1.00 84.50 102 SER A O 1
ATOM 818 N N . LEU A 1 103 ? 16.976 -5.762 -4.392 1.00 83.50 103 LEU A N 1
ATOM 819 C CA . LEU A 1 103 ? 17.105 -6.181 -5.786 1.00 83.50 103 LEU A CA 1
ATOM 820 C C . LEU A 1 103 ? 16.889 -5.008 -6.747 1.00 83.50 103 LEU A C 1
ATOM 822 O O . LEU A 1 103 ? 17.602 -4.904 -7.742 1.00 83.50 103 LEU A O 1
ATOM 826 N N . GLU A 1 104 ? 15.945 -4.113 -6.462 1.00 82.94 104 GLU A N 1
ATOM 827 C CA . GLU A 1 104 ? 15.756 -2.894 -7.245 1.00 82.94 104 GLU A CA 1
ATOM 828 C C . GLU A 1 104 ? 17.002 -2.001 -7.181 1.00 82.94 104 GLU A C 1
ATOM 830 O O . GLU A 1 104 ? 17.475 -1.527 -8.213 1.00 82.94 104 GLU A O 1
ATOM 835 N N . GLU A 1 105 ? 17.581 -1.816 -5.999 1.00 83.25 105 GLU A N 1
ATOM 836 C CA . GLU A 1 105 ? 18.735 -0.933 -5.828 1.00 83.25 105 GLU A CA 1
ATOM 837 C C . GLU A 1 105 ? 20.004 -1.492 -6.497 1.00 83.25 105 GLU A C 1
ATOM 839 O O . GLU A 1 105 ? 20.728 -0.763 -7.177 1.00 83.25 105 GLU A O 1
ATOM 844 N N . VAL A 1 106 ? 20.242 -2.803 -6.388 1.00 80.88 106 VAL A N 1
ATOM 845 C CA . VAL A 1 106 ? 21.474 -3.442 -6.884 1.00 80.88 106 VAL A CA 1
ATOM 846 C C . VAL A 1 106 ? 21.338 -3.961 -8.320 1.00 80.88 106 VAL A C 1
ATOM 848 O O . VAL A 1 106 ? 22.245 -3.796 -9.138 1.00 80.88 106 VAL A O 1
ATOM 851 N N . LEU A 1 107 ? 20.219 -4.607 -8.658 1.00 77.38 107 LEU A N 1
ATOM 852 C CA . LEU A 1 107 ? 20.070 -5.356 -9.909 1.00 77.38 107 LEU A CA 1
ATOM 853 C C . LEU A 1 107 ? 19.221 -4.655 -10.968 1.00 77.38 107 LEU A C 1
ATOM 855 O O . LEU A 1 107 ? 19.241 -5.125 -12.103 1.00 77.38 107 LEU A O 1
ATOM 859 N N . ARG A 1 108 ? 18.525 -3.540 -10.706 1.00 75.94 108 ARG A N 1
ATOM 860 C CA . ARG A 1 108 ? 17.633 -2.922 -11.714 1.00 75.94 108 ARG A CA 1
ATOM 861 C C . ARG A 1 108 ? 18.332 -2.619 -13.041 1.00 75.94 108 ARG A C 1
ATOM 863 O O . ARG A 1 108 ? 17.810 -2.969 -14.098 1.00 75.94 108 ARG A O 1
ATOM 870 N N . SER A 1 109 ? 19.530 -2.036 -13.010 1.00 74.94 109 SER A N 1
ATOM 871 C CA . SER A 1 109 ? 20.301 -1.729 -14.230 1.00 74.94 109 SER A CA 1
ATOM 872 C C . SER A 1 109 ? 20.860 -2.969 -14.933 1.00 74.94 109 SER A C 1
ATOM 874 O O . SER A 1 109 ? 21.064 -2.952 -16.150 1.00 74.94 109 SER A O 1
ATOM 876 N N . TRP A 1 110 ? 21.138 -4.044 -14.194 1.00 79.12 110 TRP A N 1
ATOM 877 C CA . TRP A 1 110 ? 21.573 -5.314 -14.777 1.00 79.12 110 TRP A CA 1
ATOM 878 C C . TRP A 1 110 ? 20.387 -6.061 -15.391 1.00 79.12 110 TRP A C 1
ATOM 880 O O . TRP A 1 110 ? 20.437 -6.446 -16.555 1.00 79.12 110 TRP A O 1
ATOM 890 N N . LEU A 1 111 ? 19.284 -6.160 -14.651 1.00 74.44 111 LEU A N 1
ATOM 891 C CA . LEU A 1 111 ? 18.053 -6.826 -15.055 1.00 74.44 111 LEU A CA 1
ATOM 892 C C . LEU A 1 111 ? 17.445 -6.155 -16.286 1.00 74.44 111 LEU A C 1
ATOM 894 O O . LEU A 1 111 ? 17.071 -6.837 -17.232 1.00 74.44 111 LEU A O 1
ATOM 898 N N . ASN A 1 112 ? 17.428 -4.822 -16.328 1.00 74.88 112 ASN A N 1
ATOM 899 C CA . ASN A 1 112 ? 16.933 -4.086 -17.487 1.00 74.88 112 ASN A CA 1
ATOM 900 C C . ASN A 1 112 ? 17.778 -4.339 -18.749 1.00 74.88 112 ASN A C 1
ATOM 902 O O . ASN A 1 112 ? 17.240 -4.427 -19.851 1.00 74.88 112 ASN A O 1
ATOM 906 N N . ARG A 1 113 ? 19.101 -4.501 -18.598 1.00 74.44 113 ARG A N 1
ATOM 907 C CA . ARG A 1 113 ? 19.991 -4.869 -19.709 1.00 74.44 113 ARG A CA 1
ATOM 908 C C . ARG A 1 113 ? 19.800 -6.321 -20.132 1.00 74.44 113 ARG A C 1
ATOM 910 O O . ARG A 1 113 ? 19.640 -6.567 -21.320 1.00 74.44 113 ARG A O 1
ATOM 917 N N . ALA A 1 114 ? 19.751 -7.256 -19.186 1.00 71.62 114 ALA A N 1
ATOM 918 C CA . ALA A 1 114 ? 19.525 -8.671 -19.465 1.00 71.62 114 ALA A CA 1
ATOM 919 C C . ALA A 1 114 ? 18.181 -8.893 -20.182 1.00 71.62 114 ALA A C 1
ATOM 921 O O . ALA A 1 114 ? 18.147 -9.484 -21.259 1.00 71.62 114 ALA A O 1
ATOM 922 N N . VAL A 1 115 ? 17.088 -8.333 -19.653 1.00 69.00 115 VAL A N 1
ATOM 923 C CA . VAL A 1 115 ? 15.757 -8.386 -20.284 1.00 69.00 115 VAL A CA 1
ATOM 924 C C . VAL A 1 115 ? 15.770 -7.687 -21.647 1.00 69.00 115 VAL A C 1
ATOM 926 O O . VAL A 1 115 ? 15.189 -8.198 -22.602 1.00 69.00 115 VAL A O 1
ATOM 929 N N . GLY A 1 116 ? 16.480 -6.562 -21.778 1.00 64.62 116 GLY A N 1
ATOM 930 C CA . GLY A 1 116 ? 16.640 -5.852 -23.048 1.00 64.62 116 GLY A CA 1
ATOM 931 C C . GLY A 1 116 ? 17.333 -6.679 -24.136 1.00 64.62 116 GLY A C 1
ATOM 932 O O . GLY A 1 116 ? 16.928 -6.588 -25.294 1.00 64.62 116 GLY A O 1
ATOM 933 N N . VAL A 1 117 ? 18.319 -7.506 -23.769 1.00 68.12 117 VAL A N 1
ATOM 934 C CA . VAL A 1 117 ? 19.017 -8.429 -24.684 1.00 68.12 117 VAL A CA 1
ATOM 935 C C . VAL A 1 117 ? 18.102 -9.578 -25.104 1.00 68.12 117 VAL A C 1
ATOM 937 O O . VAL A 1 117 ? 17.989 -9.853 -26.293 1.00 68.12 117 VAL A O 1
ATOM 940 N N . PHE A 1 118 ? 17.397 -10.207 -24.159 1.00 63.56 118 PHE A N 1
ATOM 941 C CA . PHE A 1 118 ? 16.496 -11.324 -24.473 1.00 63.56 118 PHE A CA 1
ATOM 942 C C . PHE A 1 118 ? 15.253 -10.910 -25.266 1.00 63.56 118 PHE A C 1
ATOM 944 O O . PHE A 1 118 ? 14.717 -11.709 -26.027 1.00 63.56 118 PHE A O 1
ATOM 951 N N . THR A 1 119 ? 14.800 -9.668 -25.106 1.00 61.41 119 THR A N 1
ATOM 952 C CA . THR A 1 119 ? 13.544 -9.193 -25.703 1.00 61.41 119 THR A CA 1
ATOM 953 C C . THR A 1 119 ? 13.759 -8.276 -26.909 1.00 61.41 119 THR A C 1
ATOM 955 O O . THR A 1 119 ? 12.807 -7.669 -27.397 1.00 61.41 119 THR A O 1
ATOM 958 N N . PHE A 1 120 ? 15.011 -8.107 -27.360 1.00 62.47 120 PHE A N 1
ATOM 959 C CA . PHE A 1 120 ? 15.400 -7.143 -28.403 1.00 62.47 120 PHE A CA 1
ATOM 960 C C . PHE A 1 120 ? 14.783 -5.745 -28.189 1.00 62.47 120 PHE A C 1
ATOM 962 O O . PHE A 1 120 ? 14.414 -5.052 -29.134 1.00 62.47 120 PHE A O 1
ATOM 969 N N . ARG A 1 121 ? 14.623 -5.344 -26.918 1.00 61.34 121 ARG A N 1
ATOM 970 C CA . ARG A 1 121 ? 13.971 -4.093 -26.479 1.00 61.34 121 ARG A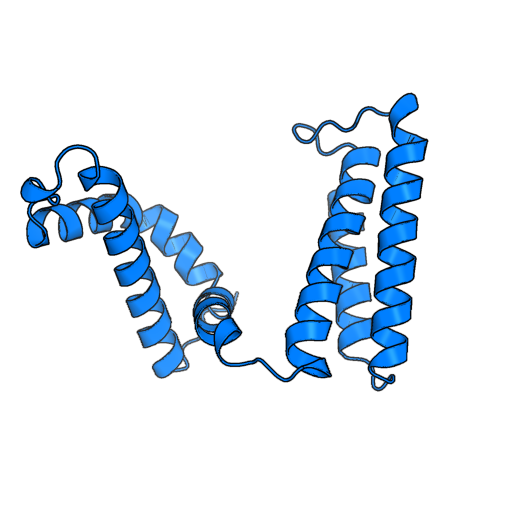 CA 1
ATOM 971 C C . ARG A 1 121 ? 12.575 -3.845 -27.075 1.00 61.34 121 ARG A C 1
ATOM 973 O O . ARG A 1 121 ? 12.154 -2.696 -27.125 1.00 61.34 121 ARG A O 1
ATOM 980 N N . PHE A 1 122 ? 11.862 -4.888 -27.515 1.00 57.88 122 PHE A N 1
ATOM 981 C CA . PHE A 1 122 ? 10.558 -4.764 -28.178 1.00 57.88 122 PHE A CA 1
ATOM 982 C C . PHE A 1 122 ? 10.555 -3.727 -29.315 1.00 57.88 122 PHE A C 1
ATOM 984 O O . PHE A 1 122 ? 9.593 -2.977 -29.471 1.00 57.88 122 PHE A O 1
ATOM 991 N N . THR A 1 123 ? 11.611 -3.677 -30.133 1.00 58.59 123 THR A N 1
ATOM 992 C CA . THR A 1 123 ? 11.700 -2.756 -31.286 1.00 58.59 123 THR A CA 1
ATOM 993 C C . THR A 1 123 ? 10.522 -2.878 -32.258 1.00 58.59 123 THR A C 1
ATOM 995 O O . THR A 1 123 ? 10.193 -1.919 -32.945 1.00 58.59 123 THR A O 1
ATOM 998 N N . PHE A 1 124 ? 9.834 -4.022 -32.261 1.00 63.69 124 PHE A N 1
ATOM 999 C CA . PHE A 1 124 ? 8.615 -4.262 -33.033 1.00 63.69 124 PHE A CA 1
ATOM 1000 C C . PHE A 1 124 ? 7.390 -3.449 -32.558 1.00 63.69 124 PHE A C 1
ATOM 1002 O O . PHE A 1 124 ? 6.427 -3.305 -33.302 1.00 63.69 124 PHE A O 1
ATOM 1009 N N . LEU A 1 125 ? 7.406 -2.916 -31.330 1.00 61.03 125 LEU A N 1
ATOM 1010 C CA . LEU A 1 125 ? 6.263 -2.243 -30.695 1.00 61.03 125 LEU A CA 1
ATOM 1011 C C . LEU A 1 125 ? 6.324 -0.703 -30.762 1.00 61.03 125 LEU A C 1
ATOM 1013 O O . LEU A 1 125 ? 5.437 -0.038 -30.223 1.00 61.03 125 LEU A O 1
ATOM 1017 N N . GLY A 1 126 ? 7.356 -0.137 -31.401 1.00 72.56 126 GLY A N 1
ATOM 1018 C CA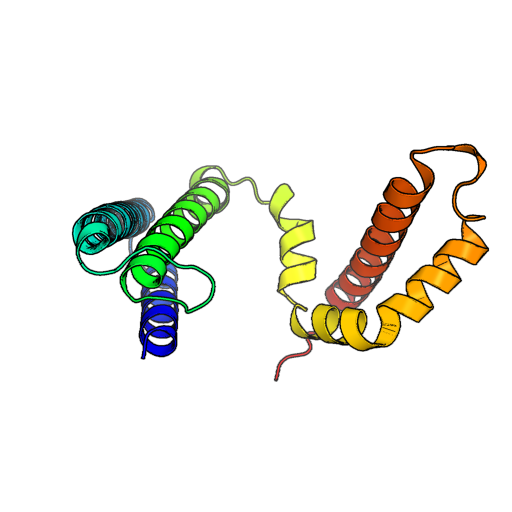 . GLY A 1 126 ? 7.514 1.311 -31.580 1.00 72.56 126 GLY A CA 1
ATOM 1019 C C . GLY A 1 126 ? 7.485 2.078 -30.252 1.00 72.56 126 GLY A C 1
ATOM 1020 O O . GLY A 1 126 ? 8.241 1.768 -29.332 1.00 72.56 126 GLY A O 1
ATOM 1021 N N . ASP A 1 127 ? 6.578 3.047 -30.126 1.00 74.56 127 ASP A N 1
ATOM 1022 C CA . ASP A 1 127 ? 6.459 3.934 -28.957 1.00 74.56 127 ASP A CA 1
ATOM 1023 C C . ASP A 1 127 ? 6.068 3.221 -27.649 1.00 74.56 127 ASP A C 1
ATOM 1025 O O . ASP A 1 127 ? 6.302 3.743 -26.556 1.00 74.56 127 ASP A O 1
ATOM 1029 N N . PHE A 1 128 ? 5.520 2.002 -27.722 1.00 75.12 128 PHE A N 1
ATOM 1030 C CA . PHE A 1 128 ? 5.180 1.201 -26.538 1.00 75.12 128 PHE A CA 1
ATOM 1031 C C . PHE A 1 128 ? 6.337 0.329 -26.034 1.00 75.12 128 PHE A C 1
ATOM 1033 O O . PHE A 1 128 ? 6.230 -0.271 -24.960 1.00 75.12 128 PHE A O 1
ATOM 1040 N N . ALA A 1 129 ? 7.457 0.282 -26.759 1.00 72.31 129 ALA A N 1
ATOM 1041 C CA . ALA A 1 129 ? 8.658 -0.456 -26.375 1.00 72.31 129 ALA A CA 1
ATOM 1042 C C . ALA A 1 129 ? 9.134 -0.198 -24.924 1.00 72.31 129 ALA A C 1
ATOM 1044 O O . ALA A 1 129 ? 9.367 -1.176 -24.205 1.00 72.31 129 ALA A O 1
ATOM 1045 N N . PRO A 1 130 ? 9.233 1.054 -24.419 1.00 75.19 130 PRO A N 1
ATOM 1046 C CA . PRO A 1 130 ? 9.675 1.295 -23.043 1.00 75.19 130 PRO A CA 1
ATOM 1047 C C . PRO A 1 130 ? 8.678 0.784 -21.994 1.00 75.19 130 PRO A C 1
ATOM 1049 O O . PRO A 1 130 ? 9.094 0.314 -20.934 1.00 75.19 130 PRO A O 1
ATOM 1052 N N . VAL A 1 131 ? 7.375 0.826 -22.287 1.00 80.12 131 VAL A N 1
ATOM 1053 C CA . VAL A 1 131 ? 6.331 0.318 -21.384 1.00 80.12 131 VAL A CA 1
ATOM 1054 C C . VAL A 1 131 ? 6.374 -1.206 -21.341 1.00 80.12 131 VAL A C 1
ATOM 1056 O O . VAL A 1 131 ? 6.401 -1.789 -20.259 1.00 80.12 131 VAL A O 1
ATOM 1059 N N . ALA A 1 132 ? 6.470 -1.856 -22.503 1.00 79.50 132 ALA A N 1
ATOM 1060 C CA . ALA A 1 132 ? 6.587 -3.308 -22.600 1.00 79.50 132 ALA A CA 1
ATOM 1061 C C . ALA A 1 132 ? 7.852 -3.825 -21.895 1.00 79.50 132 ALA A C 1
ATOM 1063 O O . ALA A 1 132 ? 7.792 -4.800 -21.142 1.00 79.50 132 ALA A O 1
ATOM 1064 N N . GLN A 1 133 ? 8.983 -3.132 -22.061 1.00 76.69 133 GLN A N 1
ATOM 1065 C CA . GLN A 1 133 ? 10.227 -3.463 -21.371 1.00 76.69 133 GLN A CA 1
ATOM 1066 C C . GLN A 1 133 ? 10.094 -3.298 -19.848 1.00 76.69 133 GLN A C 1
ATOM 1068 O O . GLN A 1 133 ? 10.514 -4.184 -19.103 1.00 76.69 133 GLN A O 1
ATOM 1073 N N . ALA A 1 134 ? 9.469 -2.218 -19.371 1.00 79.50 134 ALA A N 1
ATOM 1074 C CA . ALA A 1 134 ? 9.223 -2.022 -17.943 1.00 79.50 134 ALA A CA 1
ATOM 1075 C C . ALA A 1 134 ? 8.314 -3.117 -17.363 1.00 79.50 134 ALA A C 1
ATOM 1077 O O . ALA A 1 134 ? 8.634 -3.678 -16.314 1.00 79.50 134 ALA A O 1
ATOM 1078 N N . CYS A 1 135 ? 7.232 -3.477 -18.060 1.00 83.31 135 CYS A N 1
ATOM 1079 C CA . CYS A 1 135 ? 6.349 -4.576 -17.669 1.00 83.31 135 CYS A CA 1
ATOM 1080 C C . CYS A 1 135 ? 7.089 -5.918 -17.622 1.00 83.31 135 CYS A C 1
ATOM 1082 O O . CYS A 1 135 ? 6.901 -6.672 -16.670 1.00 83.31 135 CYS A O 1
ATOM 1084 N N . ALA A 1 136 ? 7.959 -6.204 -18.594 1.00 82.81 136 ALA A N 1
ATOM 1085 C CA . ALA A 1 136 ? 8.761 -7.425 -18.610 1.00 82.81 136 ALA A CA 1
ATOM 1086 C C . ALA A 1 136 ? 9.733 -7.488 -17.421 1.00 82.81 136 ALA A C 1
ATOM 1088 O O . ALA A 1 136 ? 9.805 -8.510 -16.742 1.00 82.81 136 ALA A O 1
ATOM 1089 N N . VAL A 1 137 ? 10.426 -6.386 -17.113 1.00 82.06 137 VAL A N 1
ATOM 1090 C CA . VAL A 1 137 ? 11.301 -6.293 -15.930 1.00 82.06 137 VAL A CA 1
ATOM 1091 C C . VAL A 1 137 ? 10.503 -6.527 -14.643 1.00 82.06 137 VAL A C 1
ATOM 1093 O O . VAL A 1 137 ? 10.925 -7.317 -13.799 1.00 82.06 137 VAL A O 1
ATOM 1096 N N . LEU A 1 138 ? 9.325 -5.908 -14.519 1.00 84.12 138 LEU A N 1
ATOM 1097 C CA . LEU A 1 138 ? 8.419 -6.099 -13.382 1.00 84.12 138 LEU A CA 1
ATOM 1098 C C . LEU A 1 138 ? 7.966 -7.558 -13.244 1.00 84.12 138 LEU A C 1
ATOM 1100 O O . LEU A 1 138 ? 7.961 -8.102 -12.141 1.00 84.12 138 LEU A O 1
ATOM 1104 N N . LEU A 1 139 ? 7.629 -8.207 -14.360 1.00 85.88 139 LEU A N 1
ATOM 1105 C CA . LEU A 1 139 ? 7.212 -9.607 -14.402 1.00 85.88 139 LEU A CA 1
ATOM 1106 C C . LEU A 1 139 ? 8.359 -10.528 -13.963 1.00 85.88 139 LEU A C 1
ATOM 1108 O O . LEU A 1 139 ? 8.149 -11.420 -13.144 1.00 85.88 139 LEU A O 1
ATOM 1112 N N . VAL A 1 140 ? 9.589 -10.276 -14.419 1.00 84.38 140 VAL A N 1
ATOM 1113 C CA . VAL A 1 140 ? 10.772 -11.038 -13.985 1.00 84.38 140 VAL A CA 1
ATOM 1114 C C . VAL A 1 140 ? 11.043 -10.842 -12.491 1.00 84.38 140 VAL A C 1
ATOM 1116 O O . VAL A 1 140 ? 11.257 -11.827 -11.781 1.00 84.38 140 VAL A O 1
ATOM 1119 N N . MET A 1 141 ? 10.974 -9.607 -11.982 1.00 82.00 141 MET A N 1
ATOM 1120 C CA . MET A 1 141 ? 11.098 -9.345 -10.540 1.00 82.00 141 MET A CA 1
ATOM 1121 C C . MET A 1 141 ? 10.012 -10.083 -9.749 1.00 82.00 141 MET A C 1
ATOM 1123 O O . MET A 1 141 ? 10.301 -10.696 -8.719 1.00 82.00 141 MET A O 1
ATOM 1127 N N . TRP A 1 142 ? 8.775 -10.089 -10.249 1.00 85.50 142 TRP A N 1
ATOM 1128 C CA . TRP A 1 142 ? 7.674 -10.816 -9.629 1.00 85.50 142 TRP A CA 1
ATOM 1129 C C . TRP A 1 142 ? 7.905 -12.330 -9.625 1.00 85.50 142 TRP A C 1
ATOM 1131 O O . TRP A 1 142 ? 7.708 -12.968 -8.593 1.00 85.50 142 TRP A O 1
ATOM 1141 N N . LEU A 1 143 ? 8.384 -12.909 -10.731 1.00 85.00 143 LEU A N 1
ATOM 1142 C CA . LEU A 1 143 ? 8.714 -14.334 -10.825 1.00 85.00 143 LEU A CA 1
ATOM 1143 C C . LEU A 1 143 ? 9.826 -14.737 -9.854 1.00 85.00 143 LEU A C 1
ATOM 1145 O O . LEU A 1 143 ? 9.726 -15.793 -9.229 1.00 85.00 143 LEU A O 1
ATOM 1149 N N . LEU A 1 144 ? 10.852 -13.899 -9.678 1.00 83.94 144 LEU A N 1
ATOM 1150 C CA . LEU A 1 144 ? 11.901 -14.131 -8.680 1.00 83.94 144 LEU A CA 1
ATOM 1151 C C . LEU A 1 144 ? 11.322 -14.158 -7.261 1.00 83.94 144 LEU A C 1
ATOM 1153 O O . LEU A 1 144 ? 11.625 -15.059 -6.478 1.00 83.94 144 LEU A O 1
ATOM 1157 N N . CYS A 1 145 ? 10.428 -13.222 -6.947 1.00 83.62 145 CYS A N 1
ATOM 1158 C CA . CYS A 1 145 ? 9.765 -13.180 -5.643 1.00 83.62 145 CYS A CA 1
ATOM 1159 C C . CYS A 1 145 ? 8.811 -14.354 -5.446 1.00 83.62 145 CYS A C 1
ATOM 1161 O O . CYS A 1 145 ? 8.741 -14.918 -4.356 1.00 83.62 145 CYS A O 1
ATOM 1163 N N . TYR A 1 146 ? 8.111 -14.764 -6.501 1.00 84.38 146 TYR A N 1
ATOM 1164 C CA . TYR A 1 146 ? 7.258 -15.943 -6.494 1.00 84.38 146 TYR A CA 1
ATOM 1165 C C . TYR A 1 146 ? 8.070 -17.222 -6.273 1.00 84.38 146 TYR A C 1
ATOM 1167 O O . TYR A 1 146 ? 7.671 -18.078 -5.483 1.00 84.38 146 TYR A O 1
ATOM 1175 N N . TRP A 1 147 ? 9.237 -17.343 -6.907 1.00 85.69 147 TRP A N 1
ATOM 1176 C CA . TRP A 1 147 ? 10.156 -18.458 -6.688 1.00 85.69 147 TRP A CA 1
ATOM 1177 C C . TRP A 1 147 ? 10.632 -18.517 -5.232 1.00 85.69 147 TRP A C 1
ATOM 1179 O O . TRP A 1 147 ? 10.596 -19.586 -4.616 1.00 85.69 147 TRP A O 1
ATOM 1189 N N . LEU A 1 148 ? 10.989 -17.367 -4.657 1.00 83.69 148 LEU A N 1
ATOM 1190 C CA . LEU A 1 148 ? 11.390 -17.247 -3.256 1.00 83.69 148 LEU A CA 1
ATOM 1191 C C . LEU A 1 148 ? 10.235 -17.621 -2.304 1.00 83.69 148 LEU A C 1
ATOM 1193 O O . LEU A 1 148 ? 10.409 -18.418 -1.378 1.00 83.69 148 LEU A O 1
ATOM 1197 N N . TYR A 1 149 ? 9.028 -17.127 -2.602 1.00 83.25 149 TYR A N 1
ATOM 1198 C CA . TYR A 1 149 ? 7.797 -17.428 -1.870 1.00 83.25 149 TYR A CA 1
ATOM 1199 C C . TYR A 1 149 ? 7.454 -18.924 -1.910 1.00 83.25 149 TYR A C 1
ATOM 1201 O O . TYR A 1 149 ? 7.135 -19.516 -0.875 1.00 83.25 149 TYR A O 1
ATOM 1209 N N . ARG A 1 150 ? 7.582 -19.571 -3.077 1.00 83.31 150 ARG A N 1
ATOM 1210 C CA . ARG A 1 150 ? 7.363 -21.018 -3.242 1.00 83.31 150 ARG A CA 1
ATOM 1211 C C . ARG A 1 150 ? 8.364 -21.838 -2.430 1.00 83.31 150 ARG A C 1
ATOM 1213 O O . ARG A 1 150 ? 7.996 -22.879 -1.894 1.00 83.31 150 ARG A O 1
ATOM 1220 N N . ARG A 1 151 ? 9.604 -21.357 -2.307 1.00 84.69 151 ARG A N 1
ATOM 1221 C CA . ARG A 1 151 ? 10.651 -21.974 -1.477 1.00 84.69 151 ARG A CA 1
ATOM 1222 C C . ARG A 1 151 ? 10.536 -21.647 0.015 1.00 84.69 151 ARG A C 1
ATOM 1224 O O . ARG A 1 151 ? 11.350 -22.145 0.784 1.00 84.69 151 ARG A O 1
ATOM 1231 N N . ARG A 1 152 ? 9.536 -20.857 0.434 1.00 78.88 152 ARG A N 1
ATOM 1232 C CA . ARG A 1 152 ? 9.315 -20.423 1.830 1.00 78.88 152 ARG A CA 1
ATOM 1233 C C . ARG A 1 152 ? 10.521 -19.704 2.456 1.00 78.88 152 ARG A C 1
ATOM 1235 O O . ARG A 1 152 ? 10.627 -19.643 3.678 1.00 78.88 152 ARG A O 1
ATOM 1242 N N . ILE A 1 153 ? 11.408 -19.138 1.641 1.00 76.94 153 ILE A N 1
ATOM 1243 C CA . ILE A 1 153 ? 12.530 -18.333 2.124 1.00 76.94 153 ILE A CA 1
ATOM 1244 C C . ILE A 1 153 ? 11.989 -16.917 2.296 1.00 76.94 153 ILE A C 1
ATOM 1246 O O . ILE A 1 153 ? 11.630 -16.278 1.313 1.00 76.94 153 ILE A O 1
ATOM 1250 N N . PHE A 1 154 ? 11.887 -16.451 3.538 1.00 76.75 154 PHE A N 1
ATOM 1251 C CA . PHE A 1 154 ? 11.453 -15.092 3.853 1.00 76.75 154 PHE A CA 1
ATOM 1252 C C . PHE A 1 154 ? 12.632 -14.342 4.455 1.00 76.75 154 PHE A C 1
ATOM 1254 O O . PHE A 1 154 ? 13.043 -14.643 5.576 1.00 76.75 154 PHE A O 1
ATOM 1261 N N . LEU A 1 155 ? 13.180 -13.384 3.708 1.00 70.56 155 LEU A N 1
ATOM 1262 C CA . LEU A 1 155 ? 14.230 -12.510 4.222 1.00 70.56 155 LEU A CA 1
ATOM 1263 C C . LEU A 1 155 ? 13.594 -11.509 5.187 1.00 70.56 155 LEU A C 1
ATOM 1265 O O . LEU A 1 155 ? 12.842 -10.624 4.779 1.00 70.56 155 LEU A O 1
ATOM 1269 N N . LYS A 1 156 ? 13.873 -11.694 6.475 1.00 67.50 156 LYS A N 1
ATOM 1270 C CA . LYS A 1 156 ? 13.470 -10.803 7.562 1.00 67.50 156 LYS A CA 1
ATOM 1271 C C . LYS A 1 156 ? 14.744 -10.259 8.204 1.00 67.50 156 LYS A C 1
ATOM 1273 O O . LYS A 1 156 ? 15.681 -11.034 8.391 1.00 67.50 156 LYS A O 1
ATOM 1278 N N . LEU A 1 157 ? 14.775 -8.956 8.483 1.00 56.31 157 LEU A N 1
ATOM 1279 C CA . LEU A 1 157 ? 15.740 -8.375 9.420 1.00 56.31 157 LEU A CA 1
ATOM 1280 C C . LEU A 1 157 ? 15.272 -8.608 10.858 1.00 56.31 157 LEU A C 1
ATOM 1282 O O . LEU A 1 157 ? 14.035 -8.597 11.069 1.00 56.31 157 LEU A O 1
#

pLDDT: mean 82.7, std 8.09, range [56.31, 93.56]

Foldseek 3Di:
DLVVVLVVLVVVLVVLVVDPDDLVVNLVVLLVQLVVLLVVLVVCCVVPPLDPVVSDPSVSSNVSSVVSVVVSVVSCVCVVVVPCPVCVLVCLCVQAVVVLVVCCVPCVVVLLVVLCVVCVLPVVVPPCSVVVSVVSSVVVSSVVSVVCVVVVPGDDD

Sequence (157 aa):
MTSTVTTLFGVWTGRLLQSPQSRGYKMRVIGISAIACLVVGFLIHPWNPIIKRICTTSFTIFSTGWVLLMLLAFFWIVEVKGYTRWTFPLLVIGANSIFIYSLEEVLRSWLNRAVGVFTFRFTFLGDFAPVAQACAVLLVMWLLCYWLYRRRIFLKL

Secondary structure (DSSP, 8-state):
-HHHHHHHHHHHHHHHHHSS--HHHHHHHHHHHHHHHHHHHHHHTTTS---GGGT-HHHHHHHHHHHHHHHHHHHIIIIIS---TTHHHHHHHHHTHHHHHHHHHHHHHHHHHHHHHHTGGGGGGGGGHHHHHHHHHHHHHHHHHHHHHHTT-----